Protein AF-A0A381SUI6-F1 (afdb_monomer)

InterPro domains:
  IPR020811 Enolase, N-terminal [PF03952] (9-37)
  IPR029017 Enolase-like, N-terminal [G3DSA:3.30.390.10] (8-38)
  IPR029017 Enolase-like, N-terminal [SSF54826] (9-36)

Sequence (38 aa):
MERSLNSSIENIHAREILDSRGNPTIEVDVYLCNGIMG

Mean predicted aligned error: 4.37 Å

Organism: NCBI:txid408172

Radius of gyration: 14.02 Å; Cα contacts (8 Å, |Δi|>4): 58; chains: 1; bounding box: 39×14×29 Å

Nearest PDB structures (foldseek):
  6bfz-assembly3_C  TM=8.889E-01  e=9.259E-03  Escherichia coli
  6npf-assembly2_D  TM=8.906E-01  e=9.877E-03  Escherichia coli
  6bfy-assembly1_A  TM=8.872E-01  e=1.124E-02  Escherichia coli
  6d3q-assembly2_C  TM=8.931E-01  e=1.199E-02  Escherichia coli
  6npf-assembly3_E  TM=8.870E-01  e=1.656E-02  Escherichia coli

Solvent-accessible surface area (backbone atoms only — not comparable to full-atom values): 2460 Å² total; per-residue (Å²): 130,84,76,60,85,51,76,51,79,67,47,76,49,76,45,83,44,65,47,100,84,68,44,82,42,79,48,67,46,38,34,26,71,52,73,52,74,88

Foldseek 3Di:
DDLDPQFAWDDKDKDWDADPVRDIDIDMWTATPSGDID

pLDDT: mean 93.61, std 10.73, range [53.59, 98.69]

Structure (mmCIF, N/CA/C/O backbone):
data_AF-A0A381SUI6-F1
#
_entry.id   AF-A0A381SUI6-F1
#
loop_
_atom_site.group_PDB
_atom_site.id
_atom_site.type_symbol
_atom_site.label_atom_id
_atom_site.label_alt_id
_atom_site.label_comp_id
_atom_site.label_asym_id
_atom_site.label_entity_id
_atom_site.label_seq_id
_atom_site.pdbx_PDB_ins_code
_atom_site.Cartn_x
_atom_site.Cartn_y
_atom_site.Cartn_z
_atom_site.occupancy
_atom_site.B_iso_or_equiv
_atom_site.auth_seq_id
_atom_site.auth_comp_id
_atom_site.auth_asym_id
_atom_site.auth_atom_id
_atom_site.pdbx_PDB_model_num
ATOM 1 N N . MET A 1 1 ? -25.377 4.467 6.643 1.00 53.59 1 MET A N 1
ATOM 2 C CA . MET A 1 1 ? -24.430 3.697 7.472 1.00 53.59 1 MET A CA 1
ATOM 3 C C . MET A 1 1 ? -23.136 4.483 7.465 1.00 53.59 1 MET A C 1
ATOM 5 O O . MET A 1 1 ? -22.538 4.611 6.405 1.00 53.59 1 MET A O 1
ATOM 9 N N . GLU A 1 2 ? -22.799 5.143 8.571 1.00 62.12 2 GLU A N 1
ATOM 10 C CA . GLU A 1 2 ? -21.552 5.908 8.685 1.00 62.12 2 GLU A CA 1
ATOM 11 C C . GLU A 1 2 ? -20.377 4.949 8.466 1.00 62.12 2 GLU A C 1
ATOM 13 O O . GLU A 1 2 ? -20.189 4.007 9.238 1.00 62.12 2 GLU A O 1
ATOM 18 N N . ARG A 1 3 ? -19.609 5.137 7.386 1.00 66.06 3 ARG A N 1
ATOM 19 C CA . ARG A 1 3 ? -18.289 4.511 7.290 1.00 66.06 3 ARG A CA 1
ATOM 20 C C . ARG A 1 3 ? -17.458 5.121 8.413 1.00 66.06 3 ARG A C 1
ATOM 22 O O . ARG A 1 3 ? -17.232 6.326 8.410 1.00 66.06 3 ARG A O 1
ATOM 29 N N . SER A 1 4 ? -17.079 4.307 9.393 1.00 75.12 4 SER A N 1
ATOM 30 C CA . SER A 1 4 ? -16.263 4.756 10.520 1.00 75.12 4 SER A CA 1
ATOM 31 C C . SER A 1 4 ? -14.996 5.450 10.004 1.00 75.12 4 SER A C 1
ATOM 33 O O . SER A 1 4 ? -14.321 4.931 9.120 1.00 75.12 4 SER A O 1
ATOM 35 N N . LEU A 1 5 ? -14.657 6.619 10.551 1.00 83.81 5 LEU A N 1
ATOM 36 C CA . LEU A 1 5 ? -13.471 7.413 10.189 1.00 83.81 5 LEU A CA 1
ATOM 37 C C . LEU A 1 5 ? -12.147 6.786 10.673 1.00 83.81 5 LEU A C 1
ATOM 39 O O . LEU A 1 5 ? -11.115 7.449 10.670 1.00 83.81 5 LEU A O 1
ATOM 43 N N . ASN A 1 6 ? -12.161 5.528 11.121 1.00 91.38 6 ASN A N 1
ATOM 44 C CA . ASN A 1 6 ? -10.990 4.866 11.679 1.00 91.38 6 ASN A CA 1
ATOM 45 C C . ASN A 1 6 ? -9.917 4.623 10.604 1.00 91.38 6 ASN A C 1
ATOM 47 O O . ASN A 1 6 ? -9.978 3.647 9.860 1.00 91.38 6 ASN A O 1
ATOM 51 N N . SER A 1 7 ? -8.922 5.506 10.558 1.00 95.38 7 SER A N 1
ATOM 52 C CA . SER A 1 7 ? -7.788 5.449 9.635 1.00 95.38 7 SER A CA 1
ATOM 53 C C . SER A 1 7 ? -6.603 4.639 10.172 1.00 95.38 7 SER A C 1
ATOM 55 O O . SER A 1 7 ? -5.483 4.813 9.696 1.00 95.38 7 SER A O 1
ATOM 57 N N . SER A 1 8 ? -6.807 3.804 11.194 1.00 97.25 8 SER A N 1
ATOM 58 C CA . SER A 1 8 ? -5.753 2.905 11.676 1.00 97.25 8 SER A CA 1
ATOM 59 C C . SER A 1 8 ? -5.403 1.889 10.589 1.00 97.25 8 SER A C 1
ATOM 61 O O . SER A 1 8 ? -6.295 1.380 9.906 1.00 97.25 8 SER A O 1
ATOM 63 N N . ILE A 1 9 ? -4.112 1.595 10.430 1.00 97.81 9 ILE A N 1
ATOM 64 C CA . ILE A 1 9 ? -3.639 0.580 9.485 1.00 97.81 9 ILE A CA 1
ATOM 65 C C . ILE A 1 9 ? -3.997 -0.801 10.029 1.00 97.81 9 ILE A C 1
ATOM 67 O O . ILE A 1 9 ? -3.659 -1.135 11.163 1.00 97.81 9 ILE A O 1
ATOM 71 N N . GLU A 1 10 ? -4.663 -1.597 9.203 1.00 98.00 10 GLU A N 1
ATOM 72 C CA . GLU A 1 10 ? -5.008 -2.986 9.487 1.00 98.00 10 GLU A CA 1
ATOM 73 C C . GLU A 1 10 ? -3.954 -3.942 8.925 1.00 98.00 10 GLU A C 1
ATOM 75 O O . GLU A 1 10 ? -3.534 -4.875 9.607 1.00 98.00 10 GLU A O 1
ATOM 80 N N . ASN A 1 11 ? -3.510 -3.710 7.686 1.00 98.44 11 ASN A N 1
ATOM 81 C CA . ASN A 1 11 ? -2.554 -4.580 7.009 1.00 98.44 11 ASN A CA 1
ATOM 82 C C . ASN A 1 11 ? -1.700 -3.806 5.994 1.00 98.44 11 ASN A C 1
ATOM 84 O O . ASN A 1 11 ? -2.137 -2.791 5.451 1.00 98.44 11 ASN A O 1
ATOM 88 N N . ILE A 1 12 ? -0.493 -4.308 5.731 1.00 98.44 12 ILE A N 1
ATOM 89 C CA . ILE A 1 12 ? 0.431 -3.809 4.711 1.00 98.44 12 ILE A CA 1
ATOM 90 C C . ILE A 1 12 ? 0.975 -5.013 3.943 1.00 98.44 12 ILE A C 1
ATOM 92 O O . ILE A 1 12 ? 1.571 -5.912 4.540 1.00 98.44 12 ILE A O 1
ATOM 96 N N . HI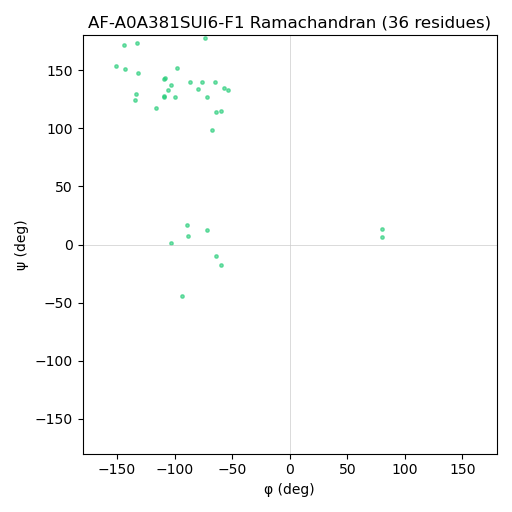S A 1 13 ? 0.812 -5.017 2.622 1.00 98.50 13 HIS A N 1
ATOM 97 C CA . HIS A 1 13 ? 1.367 -6.046 1.7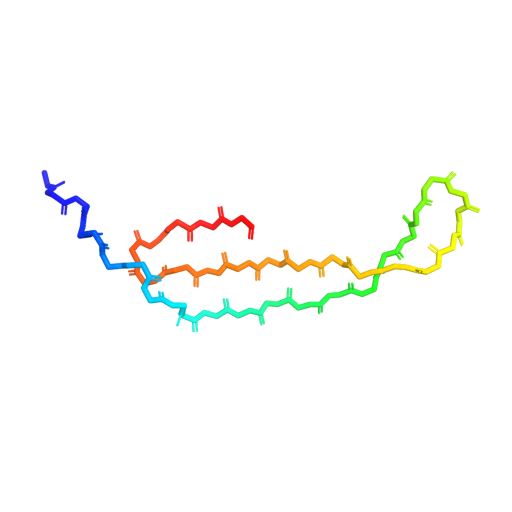49 1.00 98.50 13 HIS A CA 1
ATOM 98 C C . HIS A 1 13 ? 2.383 -5.425 0.797 1.00 98.50 13 HIS A C 1
ATOM 100 O O . HIS A 1 13 ? 2.023 -4.572 -0.005 1.00 98.50 13 HIS A O 1
ATOM 106 N N . ALA A 1 14 ? 3.644 -5.848 0.878 1.00 98.56 14 ALA A N 1
ATOM 107 C CA . ALA A 1 14 ? 4.710 -5.364 0.006 1.00 98.56 14 ALA A CA 1
ATOM 108 C C . ALA A 1 14 ? 5.138 -6.453 -0.980 1.00 98.56 14 ALA A C 1
ATOM 110 O O . ALA A 1 14 ? 5.210 -7.632 -0.621 1.00 98.56 14 ALA A O 1
ATOM 111 N N . ARG A 1 15 ? 5.452 -6.054 -2.212 1.00 98.62 15 ARG A N 1
ATOM 112 C CA 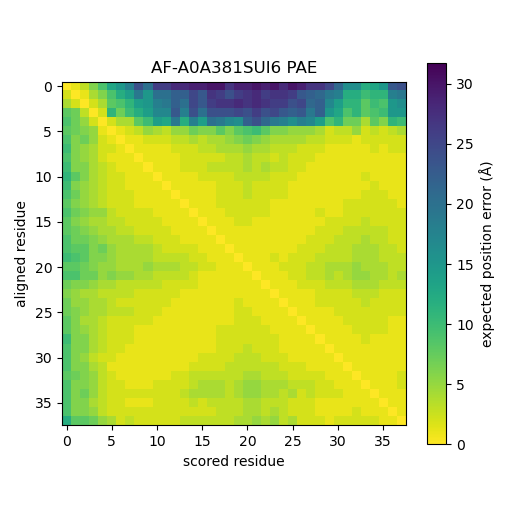. ARG A 1 15 ? 5.958 -6.943 -3.263 1.00 98.62 15 ARG A CA 1
ATOM 113 C C . ARG A 1 15 ? 7.003 -6.233 -4.120 1.00 98.62 15 ARG A C 1
ATOM 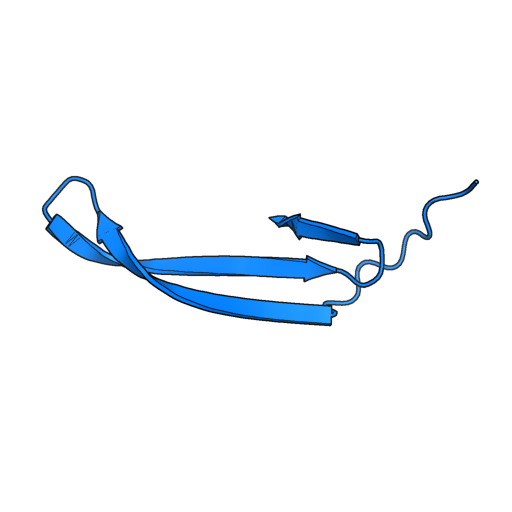115 O O . ARG A 1 15 ? 6.962 -5.015 -4.281 1.00 98.62 15 ARG A O 1
ATOM 122 N N . GLU A 1 16 ? 7.93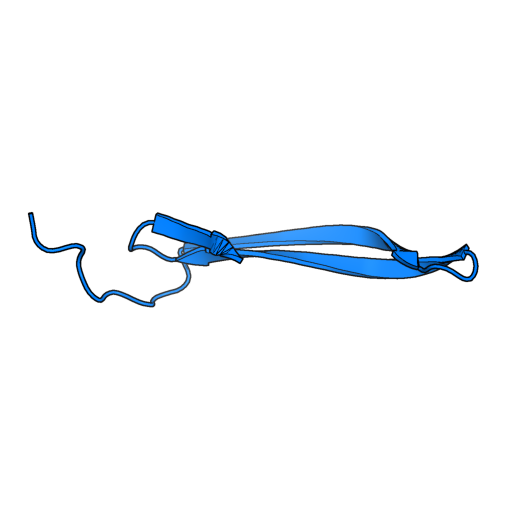1 -7.004 -4.672 1.00 98.62 16 GLU A N 1
ATOM 123 C CA . GLU A 1 16 ? 8.856 -6.517 -5.696 1.00 98.62 16 GLU A CA 1
ATOM 124 C C . GLU A 1 16 ? 8.151 -6.498 -7.060 1.00 98.62 16 GLU A C 1
ATOM 126 O O . GLU A 1 16 ? 7.491 -7.468 -7.440 1.00 98.62 16 GLU A O 1
ATOM 131 N N . ILE A 1 17 ? 8.300 -5.393 -7.790 1.00 98.12 17 ILE A N 1
ATOM 132 C CA . ILE A 1 17 ? 7.849 -5.216 -9.175 1.00 98.12 17 ILE A CA 1
ATOM 133 C C . ILE A 1 17 ? 8.977 -4.593 -10.010 1.00 98.12 17 ILE A C 1
ATOM 135 O O . ILE A 1 17 ? 10.003 -4.181 -9.472 1.00 98.12 17 ILE A O 1
ATOM 139 N N . LEU A 1 18 ? 8.793 -4.488 -11.327 1.00 98.56 18 LEU A N 1
ATOM 140 C CA . LEU A 1 18 ? 9.728 -3.782 -12.208 1.00 98.56 18 LEU A CA 1
ATOM 141 C C . LEU A 1 18 ? 9.180 -2.402 -12.591 1.00 98.56 18 LEU A C 1
ATOM 143 O O . LEU A 1 18 ? 8.004 -2.276 -12.930 1.00 98.56 18 LEU A O 1
ATOM 147 N N . ASP A 1 19 ? 10.034 -1.374 -12.571 1.00 97.88 19 ASP A N 1
ATOM 148 C CA . ASP A 1 19 ? 9.702 -0.052 -13.111 1.00 97.88 19 ASP A CA 1
ATOM 149 C C . ASP A 1 19 ? 9.692 -0.052 -14.655 1.00 97.88 19 ASP A C 1
ATOM 151 O O . ASP A 1 19 ? 10.021 -1.039 -15.317 1.00 97.88 19 ASP A O 1
ATOM 155 N N . SER A 1 20 ? 9.352 1.083 -15.270 1.00 98.06 20 SER A N 1
ATOM 156 C CA 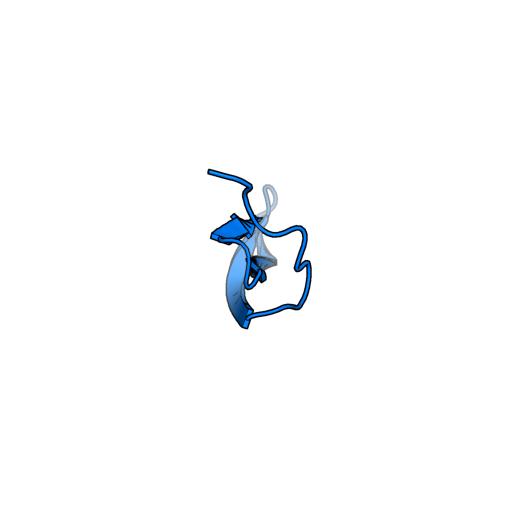. SER A 1 20 ? 9.323 1.218 -16.737 1.00 98.06 20 SER A CA 1
ATOM 157 C C . SER A 1 20 ? 10.689 1.062 -17.424 1.00 98.06 20 SER A C 1
ATOM 159 O O . SER A 1 20 ? 10.750 0.975 -18.650 1.00 98.06 20 SER A O 1
ATOM 161 N N . ARG A 1 21 ? 11.784 1.032 -16.656 1.00 98.31 21 ARG A N 1
ATOM 162 C CA . ARG A 1 21 ? 13.163 0.813 -17.115 1.00 98.31 21 ARG A CA 1
ATOM 163 C C . ARG A 1 21 ? 13.651 -0.610 -16.818 1.00 98.31 21 ARG A C 1
ATOM 165 O O . ARG A 1 21 ? 14.794 -0.921 -17.141 1.00 98.31 21 ARG A O 1
ATOM 172 N N . GLY A 1 22 ? 12.808 -1.462 -16.231 1.00 97.88 22 GLY A N 1
ATOM 173 C CA . GLY A 1 22 ? 13.140 -2.838 -15.867 1.00 97.88 22 GLY A CA 1
ATOM 174 C C . GLY A 1 22 ? 13.936 -2.971 -14.568 1.00 97.88 22 GLY A C 1
ATOM 175 O O . GLY A 1 22 ? 14.484 -4.040 -14.315 1.00 97.88 22 GLY A O 1
ATOM 176 N N . ASN A 1 23 ? 14.023 -1.917 -13.751 1.00 98.69 23 ASN A N 1
ATOM 177 C CA . ASN A 1 23 ? 14.705 -1.990 -12.460 1.00 98.69 23 ASN A CA 1
ATOM 178 C C . ASN A 1 23 ? 13.738 -2.479 -11.373 1.00 98.69 23 ASN A C 1
ATOM 180 O O . ASN A 1 23 ? 12.594 -2.010 -11.347 1.00 98.69 23 ASN A O 1
ATOM 184 N N . PRO A 1 24 ? 14.182 -3.353 -10.451 1.00 98.62 24 PRO A N 1
ATOM 185 C CA . PRO A 1 24 ? 13.3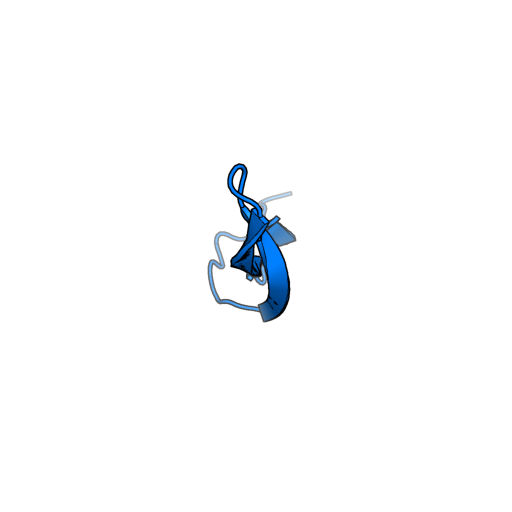83 -3.718 -9.291 1.00 98.62 24 PRO A CA 1
ATOM 186 C C . PRO A 1 24 ? 12.990 -2.502 -8.447 1.00 98.62 24 PRO A C 1
ATOM 188 O O . PRO A 1 24 ? 13.815 -1.635 -8.151 1.00 98.62 24 PRO A O 1
ATOM 191 N N . THR A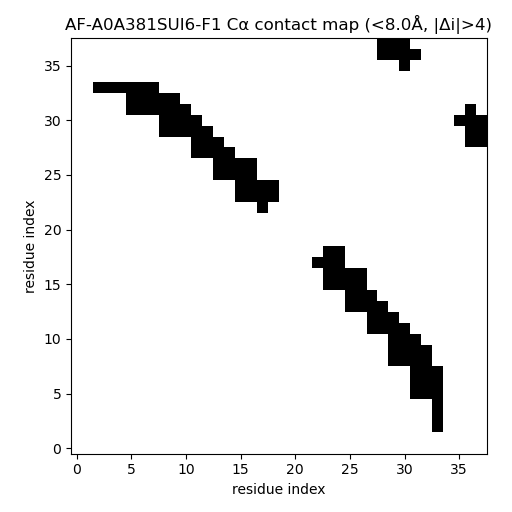 1 25 ? 11.723 -2.451 -8.053 1.00 98.56 25 THR A N 1
ATOM 192 C CA . THR A 1 25 ? 11.152 -1.473 -7.123 1.00 98.56 25 THR A CA 1
ATOM 193 C C . THR A 1 25 ? 10.087 -2.146 -6.254 1.00 98.56 25 THR A C 1
ATOM 195 O O . THR A 1 25 ? 9.739 -3.306 -6.471 1.00 98.56 25 THR A O 1
ATOM 198 N N . ILE A 1 26 ? 9.584 -1.440 -5.244 1.00 98.38 26 ILE A N 1
ATOM 199 C CA . ILE A 1 26 ? 8.590 -1.963 -4.301 1.00 98.38 26 ILE A CA 1
ATOM 200 C C . ILE A 1 26 ? 7.225 -1.350 -4.603 1.00 98.38 26 ILE A C 1
ATOM 202 O O . ILE A 1 26 ? 7.099 -0.133 -4.733 1.00 98.38 26 ILE A O 1
ATOM 206 N N . GLU A 1 27 ? 6.207 -2.201 -4.646 1.00 98.56 27 GLU A N 1
ATOM 207 C CA . GLU A 1 27 ? 4.799 -1.818 -4.578 1.00 98.56 27 GLU A CA 1
ATOM 208 C C . GLU A 1 27 ? 4.227 -2.237 -3.222 1.00 98.56 27 GLU A C 1
ATOM 210 O O . GLU A 1 27 ? 4.604 -3.280 -2.672 1.00 98.56 27 GLU A O 1
ATOM 215 N N . VAL A 1 28 ? 3.340 -1.410 -2.669 1.00 98.56 28 VAL A N 1
ATOM 216 C CA . VAL A 1 28 ? 2.728 -1.634 -1.360 1.00 98.56 28 VAL A CA 1
ATOM 217 C C . VAL A 1 28 ? 1.229 -1.396 -1.449 1.00 98.56 28 VAL A C 1
ATOM 219 O O . VAL A 1 28 ? 0.822 -0.327 -1.885 1.00 98.56 28 VAL A O 1
ATOM 222 N N . ASP A 1 29 ? 0.446 -2.356 -0.963 1.00 98.56 29 ASP A N 1
ATOM 223 C CA . ASP A 1 29 ? -0.974 -2.172 -0.668 1.00 98.56 29 ASP A CA 1
ATOM 224 C C . ASP A 1 29 ? -1.148 -1.926 0.837 1.00 98.56 29 ASP A C 1
ATOM 226 O O . ASP A 1 29 ? -0.699 -2.734 1.662 1.00 98.56 29 ASP A O 1
ATOM 230 N N . VAL A 1 30 ? -1.832 -0.849 1.212 1.00 98.31 30 VAL A N 1
ATOM 231 C CA . VAL A 1 30 ? -2.194 -0.523 2.596 1.00 98.31 30 VAL A CA 1
ATOM 232 C C . VAL A 1 30 ? -3.694 -0.695 2.778 1.00 98.31 30 VAL A C 1
ATOM 234 O O . VAL A 1 30 ? -4.487 -0.097 2.061 1.00 98.31 30 VAL A O 1
ATOM 237 N N . TYR A 1 31 ? -4.094 -1.470 3.781 1.00 98.00 31 TYR A N 1
ATOM 238 C CA . TYR A 1 31 ? -5.493 -1.667 4.157 1.00 98.00 31 TYR A CA 1
ATOM 239 C C . TYR A 1 31 ? -5.755 -0.968 5.490 1.00 98.00 31 TYR A C 1
ATOM 241 O O . TYR A 1 31 ? -5.029 -1.189 6.462 1.00 98.00 31 TYR A O 1
ATOM 249 N N . LEU A 1 32 ? -6.782 -0.122 5.545 1.00 97.38 32 LEU A N 1
ATOM 250 C CA . LEU A 1 32 ? -7.226 0.557 6.764 1.00 97.38 32 LEU A CA 1
ATOM 251 C C . LEU A 1 32 ? -8.406 -0.181 7.400 1.00 97.38 32 LEU A C 1
ATOM 253 O O . LEU A 1 32 ? -9.246 -0.735 6.694 1.00 97.38 32 LEU A O 1
ATOM 257 N N . CYS A 1 33 ? -8.554 -0.070 8.723 1.00 96.56 33 CYS A N 1
ATOM 258 C 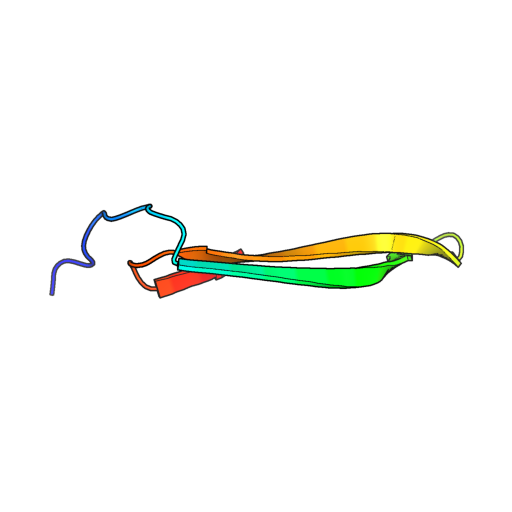CA . CYS A 1 33 ? -9.660 -0.692 9.464 1.00 96.56 33 CYS A CA 1
ATOM 259 C C . CYS A 1 33 ? -11.060 -0.224 9.017 1.00 96.56 33 CYS A C 1
ATOM 261 O O . CYS A 1 33 ? -12.064 -0.850 9.351 1.00 96.56 33 CYS A O 1
ATOM 263 N N . ASN A 1 34 ? -11.161 0.903 8.306 1.00 95.06 34 ASN A N 1
ATOM 264 C CA . ASN A 1 34 ? -12.411 1.389 7.718 1.00 95.06 34 ASN A CA 1
ATOM 265 C C . ASN A 1 34 ? -12.692 0.843 6.302 1.00 95.06 34 ASN A C 1
ATOM 267 O O . ASN A 1 34 ? -13.647 1.284 5.655 1.00 95.06 34 ASN A O 1
ATOM 271 N N . GLY A 1 35 ? -11.880 -0.103 5.825 1.00 94.25 35 GLY A N 1
ATOM 272 C CA . GLY A 1 35 ? -12.017 -0.769 4.532 1.00 94.25 35 GLY A CA 1
ATOM 273 C C . GLY A 1 35 ? -11.489 0.027 3.335 1.00 94.25 35 GLY A C 1
ATOM 274 O O . GLY A 1 35 ? -11.697 -0.395 2.199 1.00 94.25 35 GLY A O 1
ATOM 275 N N . ILE A 1 36 ? -10.845 1.179 3.550 1.00 95.81 36 ILE A N 1
ATOM 276 C CA . ILE A 1 36 ? -10.134 1.905 2.488 1.00 95.81 36 ILE A CA 1
ATOM 277 C C . ILE A 1 36 ? -8.807 1.189 2.197 1.00 95.81 36 ILE A C 1
ATOM 279 O O . ILE A 1 36 ? -8.132 0.745 3.125 1.00 95.81 36 ILE A O 1
ATOM 283 N N . MET A 1 37 ? -8.442 1.105 0.915 1.00 96.62 37 MET A N 1
ATOM 284 C CA . MET A 1 37 ? -7.171 0.552 0.447 1.00 96.62 37 MET A CA 1
ATOM 285 C C . MET A 1 37 ? -6.513 1.485 -0.575 1.00 96.62 37 MET A C 1
ATOM 287 O O . MET A 1 37 ? -7.228 2.173 -1.313 1.00 96.62 37 MET A O 1
ATOM 291 N N . GLY A 1 38 ? -5.178 1.517 -0.587 1.00 94.94 38 GLY A N 1
ATOM 292 C CA . GLY A 1 38 ? -4.362 2.226 -1.573 1.00 94.94 38 GLY A CA 1
ATOM 293 C C . GLY A 1 38 ? -2.870 2.060 -1.351 1.00 94.94 38 GLY A C 1
ATOM 294 O O . GLY A 1 38 ? -2.492 1.267 -0.458 1.00 94.94 38 GLY A O 1
#

Secondary structure (DSSP, 8-state):
--------EEEEEEEEEE-TTS-EEEEEEEEETTS-B-